Protein AF-A0A978SKF1-F1 (afdb_monomer_lite)

Sequence (60 aa):
QPPLLSMSDIRVTFRAVSQQEEQCAITGQRIQPQQEMLLGLTINGEIIALSMAIAKSCFR

Secondary structure (DSSP, 8-state):
------GGGEEEEEEEE-SS-EE-TTT--EE-TT-EEEEEEETTS-EEEEEGGGGGGT--

Foldseek 3Di:
DAQPDDPVQFPDKDKDFAQAWFAASHHRDIDHHRHIWIWTQGPVRDTHTHHCVPVVPHPD

Radius of gyration: 10.52 Å; chains: 1; bounding box: 25×28×21 Å

Structure (mmCIF, N/CA/C/O backbone):
data_AF-A0A978SKF1-F1
#
_entry.id   AF-A0A978SKF1-F1
#
loop_
_atom_site.group_PDB
_atom_site.id
_atom_site.type_symbol
_atom_site.label_atom_id
_atom_site.label_alt_id
_atom_site.label_comp_id
_atom_site.label_asym_id
_atom_site.label_entity_id
_atom_site.label_seq_id
_atom_site.pdbx_PDB_ins_code
_atom_site.Cartn_x
_atom_site.Cartn_y
_atom_site.Cartn_z
_atom_site.occupancy
_atom_site.B_iso_or_equiv
_atom_site.auth_seq_id
_atom_site.auth_comp_id
_atom_site.auth_asym_id
_atom_site.auth_atom_id
_atom_site.pdbx_PDB_model_num
ATOM 1 N N . GLN A 1 1 ? 2.546 16.582 -6.542 1.00 44.88 1 GLN A N 1
ATOM 2 C CA . GLN A 1 1 ? 3.751 15.775 -6.828 1.00 44.88 1 GLN A CA 1
ATOM 3 C C . GLN A 1 1 ? 3.325 14.540 -7.603 1.00 44.88 1 GLN A C 1
ATOM 5 O O . GLN A 1 1 ? 2.283 13.996 -7.250 1.00 44.88 1 GLN A O 1
ATOM 10 N N . PRO A 1 2 ? 4.046 14.129 -8.659 1.00 52.09 2 PRO A N 1
ATOM 11 C CA . PRO A 1 2 ? 3.797 12.836 -9.286 1.00 52.09 2 PRO A CA 1
ATOM 12 C C . PRO A 1 2 ? 4.073 11.706 -8.276 1.00 52.09 2 PRO A C 1
ATOM 14 O O . PRO A 1 2 ? 4.911 11.887 -7.387 1.00 52.09 2 PRO A O 1
ATOM 17 N N . PRO A 1 3 ? 3.367 10.571 -8.376 1.00 59.50 3 PRO A N 1
ATOM 18 C CA . PRO A 1 3 ? 3.624 9.419 -7.524 1.00 59.50 3 PRO A CA 1
ATOM 19 C C . PRO A 1 3 ? 5.032 8.878 -7.786 1.00 59.50 3 PRO A C 1
ATOM 21 O O . PRO A 1 3 ? 5.435 8.703 -8.934 1.00 59.50 3 PRO A O 1
ATOM 24 N N . LEU A 1 4 ? 5.792 8.663 -6.711 1.00 75.50 4 LEU A N 1
ATOM 25 C CA . LEU A 1 4 ? 7.202 8.262 -6.776 1.00 75.50 4 LEU A CA 1
ATOM 26 C C . LEU A 1 4 ? 7.387 6.755 -7.001 1.00 75.50 4 LEU A C 1
ATOM 28 O O . LEU A 1 4 ? 8.497 6.330 -7.304 1.00 75.50 4 LEU A O 1
ATOM 32 N N . LEU A 1 5 ? 6.328 5.957 -6.837 1.00 87.38 5 LEU A N 1
ATOM 33 C CA . LEU A 1 5 ? 6.402 4.497 -6.810 1.00 87.38 5 LEU A CA 1
ATOM 34 C C . LEU A 1 5 ? 5.437 3.853 -7.807 1.00 87.38 5 LEU A C 1
ATOM 36 O O . LEU A 1 5 ? 4.385 4.397 -8.145 1.00 87.38 5 LEU A O 1
ATOM 40 N N . SER A 1 6 ? 5.801 2.652 -8.239 1.00 90.12 6 SER A N 1
ATOM 41 C CA . SER A 1 6 ? 5.047 1.781 -9.132 1.00 90.12 6 SER A CA 1
ATOM 42 C C . SER A 1 6 ? 4.734 0.446 -8.449 1.00 90.12 6 SER A C 1
ATOM 44 O O . SER A 1 6 ? 5.288 0.114 -7.403 1.00 90.12 6 SER A O 1
ATOM 46 N N . MET A 1 7 ? 3.860 -0.367 -9.049 1.00 89.19 7 MET A N 1
ATOM 47 C CA . MET A 1 7 ? 3.551 -1.693 -8.494 1.00 89.19 7 MET A CA 1
ATOM 48 C C . MET A 1 7 ? 4.765 -2.630 -8.464 1.00 89.19 7 MET A C 1
ATOM 50 O O . MET A 1 7 ? 4.836 -3.479 -7.581 1.00 89.19 7 MET A O 1
ATOM 54 N N . SER A 1 8 ? 5.726 -2.474 -9.381 1.00 91.00 8 SER A N 1
ATOM 55 C CA . SER A 1 8 ? 6.967 -3.265 -9.388 1.00 91.00 8 SER A CA 1
ATOM 56 C C . SER A 1 8 ? 7.877 -2.990 -8.190 1.00 91.00 8 SER A C 1
ATOM 58 O O . SER A 1 8 ? 8.726 -3.821 -7.881 1.00 91.00 8 SER A O 1
ATOM 60 N N . ASP A 1 9 ? 7.675 -1.876 -7.485 1.00 92.38 9 ASP A N 1
ATOM 61 C CA . ASP A 1 9 ? 8.440 -1.538 -6.283 1.00 92.38 9 ASP A CA 1
ATOM 62 C C . ASP A 1 9 ? 7.878 -2.219 -5.020 1.00 92.38 9 ASP A C 1
ATOM 64 O O . ASP A 1 9 ? 8.488 -2.139 -3.951 1.00 92.38 9 ASP A O 1
ATOM 68 N N . ILE A 1 10 ? 6.723 -2.894 -5.121 1.00 92.88 10 ILE A N 1
ATOM 69 C CA . ILE A 1 10 ? 5.987 -3.490 -3.998 1.00 92.88 10 ILE A CA 1
ATOM 70 C C . ILE A 1 10 ? 6.212 -5.002 -3.949 1.00 92.88 10 ILE A C 1
ATOM 72 O O . ILE A 1 10 ? 5.828 -5.734 -4.857 1.00 92.88 10 ILE A O 1
ATOM 76 N N . ARG A 1 11 ? 6.791 -5.492 -2.848 1.00 94.38 11 ARG A N 1
ATOM 77 C CA . ARG A 1 11 ? 7.064 -6.925 -2.640 1.00 94.38 11 ARG A CA 1
ATOM 78 C C . ARG A 1 11 ? 5.841 -7.702 -2.177 1.00 94.38 11 ARG A C 1
ATOM 80 O O . ARG A 1 11 ? 5.659 -8.855 -2.550 1.00 94.38 11 ARG A O 1
ATOM 87 N N . VAL A 1 12 ? 5.045 -7.094 -1.305 1.00 93.69 12 VAL A N 1
ATOM 88 C CA . VAL A 1 12 ? 3.845 -7.702 -0.726 1.00 93.69 12 VAL A CA 1
ATOM 89 C C . VAL A 1 12 ? 2.872 -6.610 -0.314 1.00 93.69 12 VAL A C 1
ATOM 91 O O . VAL A 1 12 ? 3.280 -5.499 0.026 1.00 93.69 12 VAL A O 1
ATOM 94 N N . THR A 1 13 ? 1.583 -6.940 -0.336 1.00 94.00 13 THR A N 1
ATOM 95 C CA . THR A 1 13 ? 0.524 -6.076 0.186 1.00 94.00 13 THR A CA 1
ATOM 96 C C . THR A 1 13 ? -0.286 -6.797 1.255 1.00 94.00 13 THR A C 1
ATOM 98 O O . THR A 1 13 ? -0.434 -8.017 1.211 1.00 94.00 13 THR A O 1
ATOM 101 N N . PHE A 1 14 ? -0.813 -6.044 2.215 1.00 93.75 14 PHE A N 1
ATOM 102 C CA . PHE A 1 14 ? -1.704 -6.538 3.260 1.00 93.75 14 PHE A CA 1
ATOM 103 C C . PHE A 1 14 ? -2.881 -5.579 3.451 1.00 93.75 14 PHE A C 1
ATOM 105 O O . PHE A 1 14 ? -2.746 -4.369 3.261 1.00 93.75 14 PHE A O 1
ATOM 112 N N . ARG A 1 15 ? -4.058 -6.123 3.786 1.0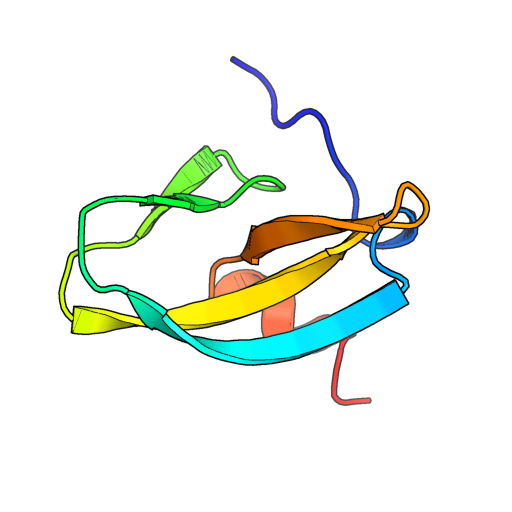0 95.25 15 ARG A N 1
ATOM 113 C CA . ARG A 1 15 ? -5.257 -5.315 4.052 1.00 95.25 15 ARG A CA 1
ATOM 114 C C . ARG A 1 15 ? -5.077 -4.495 5.322 1.00 95.25 15 ARG A C 1
ATOM 116 O O . ARG A 1 15 ? -4.565 -5.000 6.318 1.00 95.25 15 ARG A O 1
ATOM 123 N N . ALA A 1 16 ? -5.545 -3.255 5.278 1.00 96.44 16 ALA A N 1
ATOM 124 C CA . ALA A 1 16 ? -5.526 -2.341 6.405 1.00 96.44 16 ALA A CA 1
ATOM 125 C C . ALA A 1 16 ? -6.721 -1.379 6.354 1.00 96.44 16 ALA A C 1
ATOM 127 O O . ALA A 1 16 ? -7.426 -1.267 5.350 1.00 96.44 16 ALA A O 1
ATOM 128 N N . VAL A 1 17 ? -6.919 -0.660 7.453 1.00 97.50 17 VAL A N 1
ATOM 129 C CA . VAL A 1 17 ? -7.855 0.461 7.549 1.00 97.50 17 VAL A CA 1
ATOM 130 C C . VAL A 1 17 ? -7.053 1.690 7.948 1.00 97.50 17 VAL A C 1
ATOM 132 O O . VAL A 1 17 ? -6.265 1.626 8.897 1.00 97.50 17 VAL A O 1
ATOM 135 N N . SER A 1 18 ? -7.238 2.792 7.223 1.00 97.38 18 SER A N 1
ATOM 13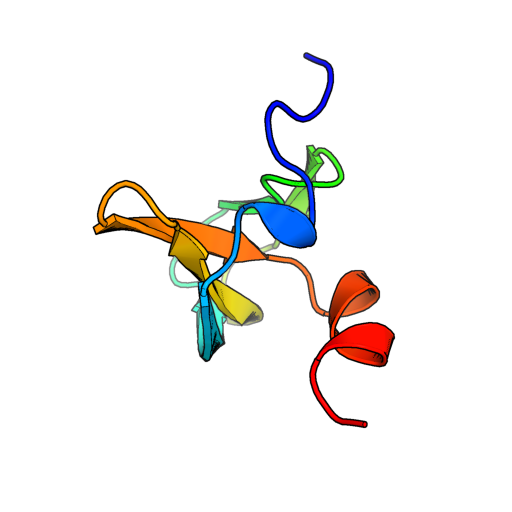6 C CA . SER A 1 18 ? -6.508 4.027 7.499 1.00 97.38 18 SER A CA 1
ATOM 137 C C . SER A 1 18 ? -6.880 4.591 8.868 1.00 97.38 18 SER A C 1
ATOM 139 O O . SER A 1 18 ? -8.060 4.701 9.195 1.00 97.38 18 SER A O 1
ATOM 141 N N . GLN A 1 19 ? -5.888 4.968 9.674 1.00 97.94 19 GLN A N 1
ATOM 142 C CA . GLN A 1 19 ? -6.121 5.589 10.988 1.00 97.94 19 GLN A CA 1
ATOM 143 C C . GLN A 1 19 ? -6.187 7.121 10.904 1.00 97.94 19 GLN A C 1
ATOM 145 O O . GLN A 1 19 ? -6.733 7.773 11.789 1.00 97.94 19 GLN A O 1
ATOM 150 N N . GLN A 1 20 ? -5.662 7.692 9.821 1.00 97.38 20 GLN A N 1
ATOM 151 C CA . GLN A 1 20 ? -5.614 9.126 9.545 1.00 97.38 20 GLN A CA 1
ATOM 152 C C . GLN A 1 20 ? -5.763 9.375 8.036 1.00 97.38 20 GLN A C 1
ATOM 154 O O . GLN A 1 20 ? -5.961 8.430 7.270 1.00 97.38 20 GLN A O 1
ATOM 159 N N . GLU A 1 21 ? -5.723 10.635 7.598 1.00 97.44 21 GLU A N 1
ATOM 160 C CA . GLU A 1 21 ? -5.650 10.920 6.163 1.00 97.44 21 GLU A CA 1
ATOM 161 C C . GLU A 1 21 ? -4.285 10.467 5.637 1.00 97.44 21 GLU A C 1
ATOM 163 O O . GLU A 1 21 ? -3.246 10.858 6.163 1.00 97.44 21 GLU A O 1
ATOM 168 N N . GLU A 1 22 ? -4.305 9.656 4.587 1.00 96.38 22 GLU A N 1
ATOM 169 C CA . GLU A 1 22 ? -3.116 9.147 3.912 1.00 96.38 22 GLU A CA 1
ATOM 170 C C . GLU A 1 22 ? -3.188 9.489 2.419 1.00 96.38 22 GLU A C 1
ATOM 172 O O . GLU A 1 22 ? -4.241 9.840 1.874 1.00 96.38 22 GLU A O 1
ATOM 177 N N . GLN A 1 23 ? -2.066 9.358 1.715 1.00 95.31 23 GLN A N 1
ATOM 178 C CA . GLN A 1 23 ? -2.031 9.458 0.257 1.00 95.31 23 GLN A CA 1
ATOM 179 C C . GLN A 1 23 ? -1.508 8.160 -0.336 1.00 95.31 23 GLN A C 1
ATOM 181 O O . GLN A 1 23 ? -0.478 7.636 0.078 1.00 95.31 23 GLN A O 1
ATOM 186 N N . CYS A 1 24 ? -2.208 7.647 -1.344 1.00 94.25 24 CYS A N 1
ATOM 187 C CA . CYS A 1 24 ? -1.742 6.491 -2.083 1.00 94.25 24 CYS A CA 1
ATOM 188 C C . CYS A 1 24 ? -0.414 6.816 -2.772 1.00 94.25 24 CYS A C 1
ATOM 190 O O . CYS A 1 24 ? -0.364 7.673 -3.653 1.00 94.25 24 CYS A O 1
ATOM 192 N N . ALA A 1 25 ? 0.639 6.077 -2.442 1.00 93.81 25 ALA A N 1
ATOM 193 C CA . ALA A 1 25 ? 1.985 6.348 -2.940 1.00 93.81 25 ALA A CA 1
ATOM 194 C C . ALA A 1 25 ? 2.141 6.205 -4.471 1.00 93.81 25 ALA A C 1
ATOM 196 O O . ALA A 1 25 ? 3.042 6.804 -5.054 1.00 93.81 25 ALA A O 1
ATOM 197 N N . ILE A 1 26 ? 1.251 5.439 -5.123 1.00 91.62 26 ILE A N 1
ATOM 198 C CA . ILE A 1 26 ? 1.275 5.162 -6.573 1.00 91.62 26 ILE A CA 1
ATOM 199 C C . ILE A 1 26 ? 0.358 6.093 -7.374 1.00 91.62 26 ILE A C 1
ATOM 201 O O . ILE A 1 26 ? 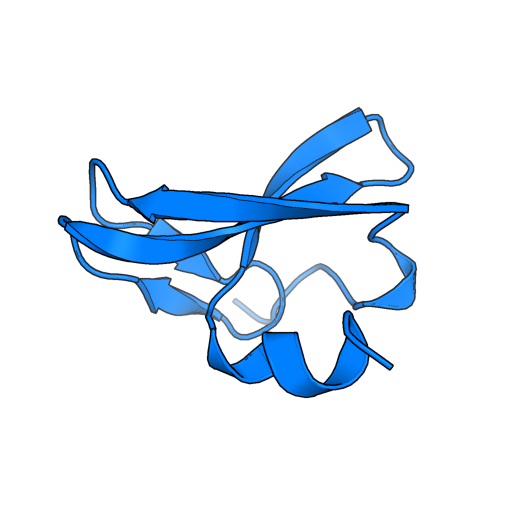0.592 6.322 -8.553 1.00 91.62 26 ILE A O 1
ATOM 205 N N . THR A 1 27 ? -0.706 6.633 -6.779 1.00 90.88 27 THR A N 1
ATOM 206 C CA . THR A 1 27 ? -1.693 7.448 -7.523 1.00 90.88 27 THR A CA 1
ATOM 207 C C . THR A 1 27 ? -1.810 8.876 -7.005 1.00 90.88 27 THR A C 1
ATOM 209 O O . THR A 1 27 ? -2.405 9.721 -7.667 1.00 90.88 27 THR A O 1
ATOM 212 N N . GLY A 1 28 ? -1.291 9.153 -5.807 1.00 91.69 28 GLY A N 1
ATOM 213 C CA . GLY A 1 28 ? -1.532 10.390 -5.067 1.00 91.69 28 GLY A CA 1
ATOM 214 C C . GLY A 1 28 ? -2.967 10.534 -4.548 1.00 91.69 28 GLY A C 1
ATOM 215 O O . GLY A 1 28 ? -3.291 11.545 -3.929 1.00 91.69 28 GLY A O 1
ATOM 216 N N . GLN A 1 29 ? -3.846 9.553 -4.789 1.00 93.12 29 GLN A N 1
ATOM 217 C CA . GLN A 1 29 ? -5.228 9.597 -4.325 1.00 93.12 29 GLN A CA 1
ATOM 218 C C . GLN A 1 29 ? -5.268 9.676 -2.794 1.00 93.12 29 GLN A C 1
ATOM 220 O O . GLN A 1 29 ? -4.647 8.854 -2.118 1.00 93.12 29 GLN A O 1
ATOM 225 N N . ARG A 1 30 ? -6.044 10.621 -2.250 1.00 95.62 30 ARG A N 1
ATOM 226 C CA . ARG A 1 30 ? -6.321 10.680 -0.809 1.00 95.62 30 ARG A CA 1
ATOM 227 C C . ARG A 1 30 ? -7.082 9.441 -0.343 1.00 95.62 30 ARG A C 1
ATOM 229 O O . ARG A 1 30 ? -8.034 9.003 -0.991 1.00 95.62 30 ARG A O 1
ATOM 236 N N . ILE A 1 31 ? -6.668 8.921 0.801 1.00 96.44 31 ILE A N 1
ATOM 237 C CA . ILE A 1 31 ? -7.310 7.842 1.543 1.00 96.44 31 ILE A CA 1
ATOM 238 C C . ILE A 1 31 ? -7.792 8.465 2.850 1.00 96.44 31 ILE A C 1
ATOM 240 O O . ILE A 1 31 ? -6.997 9.001 3.619 1.00 96.44 31 ILE A O 1
ATOM 244 N N . GLN A 1 32 ? -9.102 8.447 3.070 1.00 98.12 32 GLN A N 1
ATOM 245 C CA . GLN A 1 32 ? -9.708 9.070 4.241 1.00 98.12 32 GLN A CA 1
ATOM 246 C C . GLN A 1 32 ? -9.464 8.236 5.507 1.00 98.12 32 GLN A C 1
ATOM 248 O O . GLN A 1 32 ? -9.299 7.015 5.416 1.00 98.12 32 GLN A O 1
ATOM 253 N N . PRO A 1 33 ? -9.508 8.853 6.701 1.00 98.25 33 PRO A N 1
ATOM 254 C CA . PRO A 1 33 ? -9.576 8.105 7.950 1.00 98.25 33 PRO A CA 1
ATOM 255 C C . PRO A 1 33 ? -10.704 7.063 7.915 1.00 98.25 33 PRO A C 1
ATOM 257 O O . PRO A 1 33 ? -11.781 7.320 7.380 1.00 98.25 33 PRO A O 1
ATOM 260 N N . GLN A 1 34 ? -10.455 5.890 8.496 1.00 98.12 34 GLN A N 1
ATOM 261 C CA . GLN A 1 34 ? -11.354 4.726 8.538 1.00 98.12 34 GLN A CA 1
ATOM 262 C C . GLN A 1 34 ? -11.699 4.102 7.176 1.00 98.12 34 GLN A C 1
ATOM 264 O O . GLN A 1 34 ? -12.487 3.159 7.108 1.00 98.12 34 GLN A O 1
ATOM 269 N N . GLN A 1 35 ? -11.092 4.570 6.085 1.00 97.31 35 GLN A N 1
ATOM 270 C CA . GLN A 1 35 ? -11.257 3.964 4.772 1.00 97.31 35 GLN A CA 1
ATOM 271 C C . GLN A 1 35 ? -10.404 2.693 4.648 1.00 97.31 35 GLN A C 1
ATOM 273 O O . GLN A 1 35 ? -9.252 2.654 5.091 1.00 97.31 35 GLN A O 1
ATOM 278 N N . GLU A 1 36 ? -10.950 1.657 4.003 1.00 96.81 36 GLU A N 1
ATOM 279 C CA . GLU A 1 36 ? -10.170 0.478 3.621 1.00 96.81 36 GLU A CA 1
ATOM 280 C C . GLU A 1 36 ? -9.044 0.851 2.650 1.00 96.81 36 GLU A C 1
ATOM 282 O O . GLU A 1 36 ? -9.232 1.610 1.691 1.00 96.81 36 GLU A O 1
ATOM 287 N N . MET A 1 37 ? -7.873 0.266 2.881 1.00 96.25 37 MET A N 1
ATOM 288 C CA . MET A 1 37 ? -6.693 0.434 2.048 1.00 96.25 37 MET A CA 1
ATOM 289 C C . MET A 1 37 ? -5.834 -0.833 2.055 1.00 96.25 37 MET A C 1
ATOM 291 O O . MET A 1 37 ? -6.092 -1.801 2.776 1.00 96.25 37 MET A O 1
ATOM 295 N N . LEU A 1 38 ? -4.776 -0.813 1.256 1.00 95.69 38 LEU A N 1
ATOM 296 C CA . LEU A 1 38 ? -3.672 -1.749 1.373 1.00 95.69 38 LEU A CA 1
ATOM 297 C C . LEU A 1 38 ? -2.464 -1.023 1.965 1.00 95.69 38 LEU A C 1
ATOM 299 O O . LEU A 1 38 ? -2.232 0.156 1.700 1.00 95.69 38 LEU A O 1
ATOM 303 N N . LEU A 1 39 ? -1.669 -1.752 2.732 1.00 96.25 39 LEU A N 1
ATOM 304 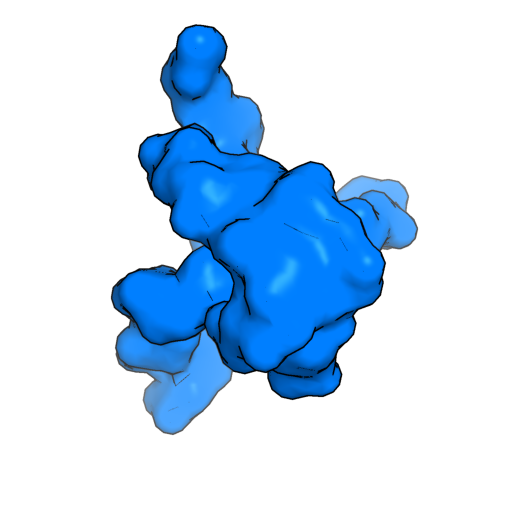C CA . LEU A 1 39 ? -0.298 -1.372 3.034 1.00 96.25 39 LEU A CA 1
ATOM 305 C C . LEU A 1 39 ? 0.629 -2.216 2.164 1.00 96.25 39 LEU A C 1
ATOM 307 O O . LEU A 1 39 ? 0.442 -3.428 2.042 1.00 96.25 39 LEU A O 1
ATOM 311 N N . GLY A 1 40 ? 1.589 -1.564 1.516 1.00 94.62 40 GLY A N 1
ATOM 312 C CA . GLY A 1 40 ? 2.610 -2.208 0.696 1.00 94.62 40 GLY A CA 1
ATOM 313 C C . GLY A 1 40 ? 3.961 -2.186 1.395 1.00 94.62 40 GLY A C 1
ATOM 314 O O . GLY A 1 40 ? 4.344 -1.145 1.919 1.00 94.62 40 GLY A O 1
ATOM 315 N N . LEU A 1 41 ? 4.686 -3.306 1.376 1.00 96.06 41 LEU A N 1
ATOM 316 C CA . LEU A 1 41 ? 6.102 -3.347 1.746 1.00 96.06 41 LEU A CA 1
ATOM 317 C C . LEU A 1 41 ? 6.950 -3.187 0.478 1.00 96.06 41 LEU A C 1
ATOM 319 O O . LEU A 1 41 ? 6.851 -4.018 -0.431 1.00 96.06 41 LEU A O 1
ATOM 323 N N . THR A 1 42 ? 7.777 -2.145 0.409 1.00 94.62 42 THR A N 1
ATOM 324 C CA . THR A 1 42 ? 8.634 -1.876 -0.754 1.00 94.62 42 THR A CA 1
ATOM 325 C C . THR A 1 42 ? 9.847 -2.807 -0.804 1.00 94.62 42 THR A C 1
ATOM 327 O O . THR A 1 42 ? 10.194 -3.478 0.175 1.00 94.62 42 THR A O 1
ATOM 330 N N . ILE A 1 43 ? 10.541 -2.834 -1.945 1.00 94.06 43 ILE A N 1
ATOM 331 C CA . ILE A 1 43 ? 11.846 -3.503 -2.076 1.00 94.06 43 ILE A CA 1
ATOM 332 C C . ILE A 1 43 ? 12.909 -2.957 -1.114 1.00 94.06 43 ILE A C 1
ATOM 334 O O . ILE A 1 43 ? 13.791 -3.707 -0.703 1.00 94.06 43 ILE A O 1
ATOM 338 N N . ASN A 1 44 ? 12.773 -1.695 -0.702 1.00 94.62 44 ASN A N 1
ATOM 339 C CA . ASN A 1 44 ? 13.672 -1.031 0.239 1.00 94.62 44 ASN A CA 1
ATOM 340 C C . ASN A 1 44 ? 13.275 -1.267 1.707 1.00 94.62 44 ASN A C 1
ATOM 342 O O . ASN A 1 44 ? 13.964 -0.802 2.610 1.00 94.62 44 ASN A O 1
ATOM 346 N N . GLY A 1 45 ? 12.182 -2.001 1.959 1.00 95.25 45 GLY A N 1
ATOM 347 C CA . GLY A 1 45 ? 11.706 -2.320 3.306 1.00 95.25 45 GLY A CA 1
ATOM 348 C C . GLY A 1 45 ? 10.802 -1.257 3.935 1.00 95.25 45 GLY A C 1
ATOM 349 O O . GLY A 1 45 ? 10.550 -1.314 5.136 1.00 95.25 45 GLY A O 1
ATOM 350 N N . GLU A 1 46 ? 10.295 -0.307 3.151 1.00 95.88 46 GLU A N 1
ATOM 351 C CA . GLU A 1 46 ? 9.392 0.746 3.629 1.00 95.88 46 GLU A CA 1
ATOM 352 C C . GLU A 1 46 ? 7.937 0.273 3.576 1.00 95.88 46 GLU A C 1
ATOM 354 O O . GLU A 1 46 ? 7.545 -0.448 2.658 1.00 95.88 46 GLU A O 1
ATOM 359 N N . ILE A 1 47 ? 7.120 0.701 4.540 1.00 95.50 47 ILE A N 1
ATOM 360 C CA . ILE A 1 47 ? 5.671 0.484 4.512 1.00 95.50 47 ILE A CA 1
ATOM 361 C C . ILE A 1 47 ? 5.003 1.740 3.957 1.00 95.50 47 ILE A C 1
ATOM 363 O O . ILE A 1 47 ? 5.203 2.831 4.485 1.00 95.50 47 ILE A O 1
ATOM 367 N N . ILE A 1 48 ? 4.190 1.580 2.914 1.00 95.50 48 ILE A N 1
ATOM 368 C CA . ILE A 1 48 ? 3.504 2.684 2.232 1.00 95.50 48 ILE A CA 1
ATOM 369 C C . ILE A 1 48 ? 1.998 2.435 2.101 1.00 95.50 48 ILE A C 1
ATOM 371 O O . ILE A 1 48 ? 1.549 1.289 2.012 1.00 95.50 48 ILE A O 1
ATOM 375 N N . ALA A 1 49 ? 1.218 3.516 2.029 1.00 96.06 49 ALA A N 1
ATOM 376 C CA . ALA A 1 49 ? -0.225 3.458 1.821 1.00 96.06 49 ALA A CA 1
ATOM 377 C C . ALA A 1 49 ? -0.585 3.280 0.337 1.00 96.06 49 ALA A C 1
ATOM 379 O O . ALA A 1 49 ? -0.082 3.978 -0.549 1.00 96.06 49 ALA A O 1
ATOM 380 N N . LEU A 1 50 ? -1.504 2.358 0.064 1.00 95.19 50 LEU A N 1
ATOM 381 C CA . LEU A 1 50 ? -1.970 1.987 -1.267 1.00 95.19 50 LEU A CA 1
ATOM 382 C C . LEU A 1 50 ? -3.507 2.006 -1.291 1.00 95.19 50 LEU A C 1
ATOM 384 O O . LEU A 1 50 ? -4.154 1.362 -0.469 1.00 95.19 50 LEU A O 1
ATOM 388 N N . SER A 1 51 ? -4.124 2.736 -2.225 1.00 94.06 51 SER A N 1
ATOM 389 C CA . SER A 1 51 ? -5.591 2.776 -2.308 1.00 94.06 51 SER A CA 1
ATOM 390 C C . SER A 1 51 ? -6.156 1.443 -2.810 1.00 94.06 51 SER A C 1
ATOM 392 O O . SER A 1 51 ? -5.498 0.692 -3.522 1.00 94.06 51 SER A O 1
ATOM 394 N N . MET A 1 52 ? -7.422 1.144 -2.518 1.00 91.88 52 MET A N 1
ATOM 395 C CA . MET A 1 52 ? -8.059 -0.079 -3.033 1.00 91.88 52 MET A CA 1
ATOM 396 C C . MET A 1 52 ? -8.197 -0.113 -4.569 1.00 91.88 52 MET A C 1
ATOM 398 O O . MET A 1 52 ? -8.438 -1.176 -5.137 1.00 91.88 52 MET A O 1
ATOM 402 N N . ALA A 1 53 ? -8.001 1.011 -5.270 1.00 85.31 53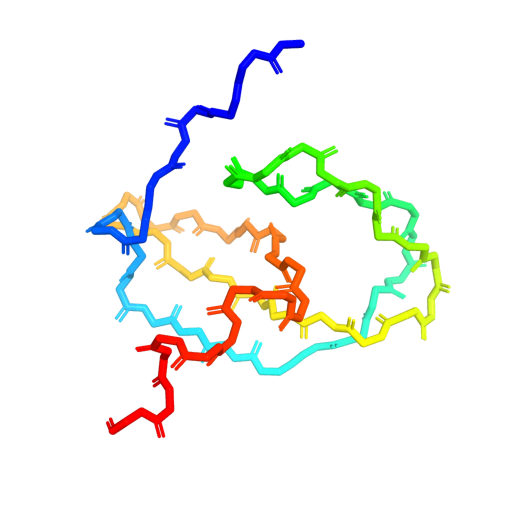 ALA A N 1
ATOM 403 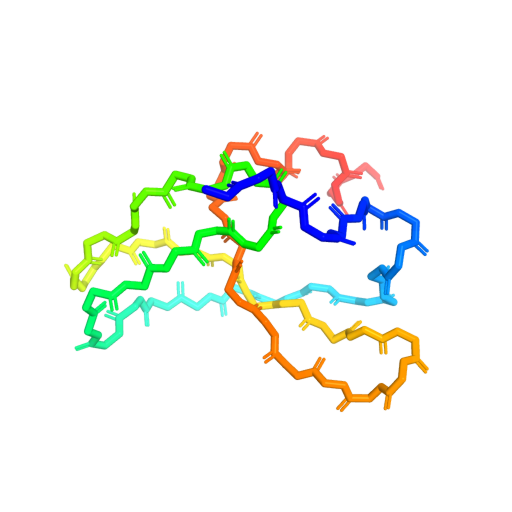C CA . ALA A 1 53 ? -8.071 1.068 -6.732 1.00 85.31 53 ALA A CA 1
ATOM 404 C C . ALA A 1 53 ? -6.984 0.217 -7.425 1.00 85.31 53 ALA A C 1
ATOM 406 O O . ALA A 1 53 ? -7.226 -0.332 -8.499 1.00 85.31 53 ALA A O 1
ATOM 407 N N . ILE A 1 54 ? -5.818 0.057 -6.790 1.00 79.19 54 ILE A N 1
ATOM 408 C CA . ILE A 1 54 ? -4.681 -0.742 -7.292 1.00 79.19 54 ILE A CA 1
ATOM 409 C C . ILE A 1 54 ? -4.759 -2.226 -6.903 1.00 79.19 54 ILE A C 1
ATOM 411 O O . ILE A 1 54 ? -4.037 -3.048 -7.465 1.00 79.19 54 ILE A O 1
ATOM 415 N N . ALA A 1 55 ? -5.694 -2.611 -6.026 1.00 63.81 55 ALA A N 1
ATOM 416 C CA . ALA A 1 55 ? -5.862 -3.990 -5.559 1.00 63.81 55 ALA A CA 1
ATOM 417 C C . ALA A 1 55 ? -6.168 -4.998 -6.686 1.00 63.81 55 ALA A C 1
ATOM 419 O O . ALA A 1 55 ? -5.930 -6.193 -6.526 1.00 63.81 55 ALA A O 1
ATOM 420 N N . LYS A 1 56 ? -6.650 -4.539 -7.849 1.00 58.97 56 LYS A N 1
ATOM 421 C CA . LYS A 1 56 ? -6.981 -5.407 -8.993 1.00 58.97 56 LYS A CA 1
ATOM 422 C C . LYS A 1 56 ? -5.775 -6.165 -9.568 1.00 58.97 56 LYS A C 1
ATOM 424 O O . LYS A 1 56 ? -5.980 -7.170 -10.242 1.00 58.97 56 LYS A O 1
ATOM 429 N N . SER A 1 57 ? -4.552 -5.712 -9.292 1.00 54.97 57 SER A N 1
ATOM 430 C CA . SER A 1 57 ? -3.319 -6.345 -9.777 1.00 54.97 57 SER A CA 1
ATOM 431 C C . SER A 1 57 ? -2.662 -7.287 -8.759 1.00 54.97 57 SER A C 1
ATOM 433 O O . SER A 1 57 ? -1.858 -8.118 -9.162 1.00 54.97 57 SER A O 1
ATOM 435 N N . CYS A 1 58 ? -2.989 -7.182 -7.464 1.00 53.28 58 CYS A N 1
ATOM 436 C CA . CYS A 1 58 ? -2.316 -7.941 -6.395 1.00 53.28 58 CYS A CA 1
ATOM 437 C C . CYS A 1 58 ? -2.942 -9.306 -6.084 1.00 53.28 58 CYS A C 1
ATOM 439 O O . CYS A 1 58 ? -2.270 -10.152 -5.508 1.00 53.28 58 CYS A O 1
ATOM 441 N N . PHE A 1 59 ? -4.223 -9.506 -6.404 1.00 50.84 59 PHE A N 1
ATOM 442 C CA . PHE A 1 59 ? -4.984 -10.708 -6.025 1.00 50.84 59 PHE A CA 1
ATOM 443 C C . PHE A 1 59 ? -5.299 -11.625 -7.219 1.00 50.84 59 PHE A C 1
ATOM 445 O O . PHE A 1 59 ? -6.334 -12.291 -7.217 1.00 50.84 59 PHE A O 1
ATOM 452 N N . ARG A 1 60 ? -4.452 -11.615 -8.256 1.00 51.09 60 ARG A N 1
ATOM 453 C CA . ARG A 1 60 ? -4.504 -12.622 -9.326 1.00 51.09 60 ARG A CA 1
ATOM 454 C C . ARG A 1 60 ? -3.726 -13.867 -8.944 1.00 51.09 60 ARG A C 1
ATOM 456 O O . ARG A 1 60 ? -2.634 -13.703 -8.361 1.00 51.09 60 ARG A O 1
#

pLDDT: mean 87.95, std 14.79, range [44.88, 98.25]